Protein AF-A0A1V4ASE4-F1 (afdb_monomer_lite)

Radius of gyration: 14.8 Å; chains: 1; bounding box: 44×21×40 Å

pLDDT: mean 83.57, std 18.31, range [42.22, 98.0]

InterPro domains:
  IPR011990 Tetratricopeptide-like helical domain superfamily [G3DSA:1.25.40.10] (4-70)
  IPR011990 Tetratricopeptide-like helical domain superfamily [SSF48452] (4-63)
  IPR019734 Tetratricopeptide repeat [PF00515] (16-48)
  IPR019734 Tetratricopeptide repeat [PS50005] (15-48)
  IPR019734 Tetratricopeptide repeat [SM00028] (15-48)
  IPR050498 Photosystem I assembly protein Ycf3 [PTHR44858] (5-63)

Structure (mmCIF, N/CA/C/O backbone):
data_AF-A0A1V4ASE4-F1
#
_entry.id   AF-A0A1V4ASE4-F1
#
loop_
_atom_site.group_PDB
_atom_site.id
_atom_site.type_symbol
_atom_site.label_atom_id
_atom_site.label_alt_id
_atom_site.label_comp_id
_atom_site.label_asym_id
_atom_site.label_entity_id
_atom_site.label_seq_id
_atom_site.pdbx_PDB_ins_code
_atom_site.Cartn_x
_atom_site.Cartn_y
_atom_site.Cartn_z
_atom_site.occupancy
_atom_site.B_iso_or_equiv
_atom_site.auth_seq_id
_atom_site.auth_comp_id
_atom_site.auth_asym_id
_atom_site.auth_atom_id
_atom_site.pdbx_PDB_model_num
ATOM 1 N N . MET A 1 1 ? 29.303 13.406 -11.509 1.00 42.22 1 MET A N 1
ATOM 2 C CA . MET A 1 1 ? 28.836 12.033 -11.224 1.00 42.22 1 MET A CA 1
ATOM 3 C C . MET A 1 1 ? 27.541 12.153 -10.424 1.00 42.22 1 MET A C 1
ATOM 5 O O . MET A 1 1 ? 27.586 12.281 -9.209 1.00 42.22 1 MET A O 1
ATOM 9 N N . LEU A 1 2 ? 26.394 12.273 -11.101 1.00 45.94 2 LEU A N 1
ATOM 10 C CA . LEU A 1 2 ? 25.095 12.248 -10.419 1.00 45.94 2 LEU A CA 1
ATOM 11 C C . LEU A 1 2 ? 24.900 10.816 -9.903 1.00 45.94 2 LEU A C 1
ATOM 13 O O . LEU A 1 2 ? 25.083 9.887 -10.693 1.00 45.94 2 LEU A O 1
ATOM 17 N N . PRO A 1 3 ? 24.619 10.603 -8.607 1.00 47.94 3 PRO A N 1
ATOM 18 C CA . PRO A 1 3 ? 24.462 9.262 -8.081 1.00 47.94 3 PRO A CA 1
ATOM 19 C C . PRO A 1 3 ? 23.298 8.625 -8.829 1.00 47.94 3 PRO A C 1
ATOM 21 O O . PRO A 1 3 ? 22.219 9.212 -8.914 1.00 47.94 3 PRO A O 1
ATOM 24 N N . LEU A 1 4 ? 23.547 7.443 -9.386 1.00 45.91 4 LEU A N 1
ATOM 25 C CA . LEU A 1 4 ? 22.564 6.504 -9.910 1.00 45.91 4 LEU A CA 1
ATOM 26 C C . LEU A 1 4 ? 21.580 6.161 -8.784 1.00 45.91 4 LEU A C 1
ATOM 28 O O . LEU A 1 4 ? 21.634 5.084 -8.193 1.00 45.91 4 LEU A O 1
ATOM 32 N N . LYS A 1 5 ? 20.702 7.105 -8.428 1.00 45.88 5 LYS A N 1
ATOM 33 C CA . LYS A 1 5 ? 19.582 6.909 -7.518 1.00 45.88 5 LYS A CA 1
ATOM 34 C C . LYS A 1 5 ? 18.585 6.042 -8.273 1.00 45.88 5 LYS A C 1
ATOM 36 O O . LYS A 1 5 ? 17.581 6.501 -8.794 1.00 45.88 5 LYS A O 1
ATOM 41 N N . LYS A 1 6 ? 18.922 4.755 -8.311 1.00 51.47 6 LYS A N 1
ATOM 42 C CA . LYS A 1 6 ? 17.973 3.665 -8.205 1.00 51.47 6 LYS A CA 1
ATOM 43 C C . LYS A 1 6 ? 16.869 3.703 -9.265 1.00 51.47 6 LYS A C 1
ATOM 45 O O . LYS A 1 6 ? 15.716 3.447 -8.959 1.00 51.47 6 LYS A O 1
ATOM 50 N N . THR A 1 7 ? 17.235 3.875 -10.532 1.00 45.09 7 THR A N 1
ATOM 51 C CA . THR A 1 7 ? 16.467 3.349 -11.677 1.00 45.09 7 THR A CA 1
ATOM 52 C C . THR A 1 7 ? 16.580 1.821 -11.744 1.00 45.09 7 THR A C 1
ATOM 54 O O . THR A 1 7 ? 16.728 1.224 -12.805 1.00 45.09 7 THR A O 1
ATOM 57 N N . VAL A 1 8 ? 16.503 1.153 -10.589 1.00 53.47 8 VAL A N 1
ATOM 58 C CA . VAL A 1 8 ? 16.170 -0.264 -10.543 1.00 53.47 8 VAL A CA 1
ATOM 59 C C . VAL A 1 8 ? 14.655 -0.303 -10.687 1.00 53.47 8 VAL A C 1
ATOM 61 O O . VAL A 1 8 ? 13.925 -0.477 -9.718 1.00 53.47 8 VAL A O 1
ATOM 64 N N . SER A 1 9 ? 14.178 -0.041 -11.901 1.00 53.19 9 SER A N 1
ATOM 65 C CA . SER A 1 9 ? 12.802 -0.308 -12.294 1.00 53.19 9 SER A CA 1
ATOM 66 C C . SER A 1 9 ? 12.648 -1.827 -12.323 1.00 53.19 9 SER A C 1
ATOM 68 O O . SER A 1 9 ? 12.736 -2.458 -13.374 1.00 53.19 9 SER A O 1
ATOM 70 N N . ILE A 1 10 ? 12.526 -2.434 -11.138 1.00 56.53 10 ILE A N 1
ATOM 71 C CA . ILE A 1 10 ? 12.145 -3.837 -11.014 1.00 56.53 10 ILE A CA 1
ATOM 72 C C . ILE A 1 10 ? 10.744 -3.912 -11.604 1.00 56.53 10 ILE A C 1
ATOM 74 O O . ILE A 1 10 ? 9.876 -3.144 -11.201 1.00 56.53 10 ILE A O 1
ATOM 78 N N . ASN A 1 11 ? 10.594 -4.769 -12.614 1.00 63.03 11 ASN A N 1
ATOM 79 C CA . ASN A 1 11 ? 9.411 -4.952 -13.451 1.00 63.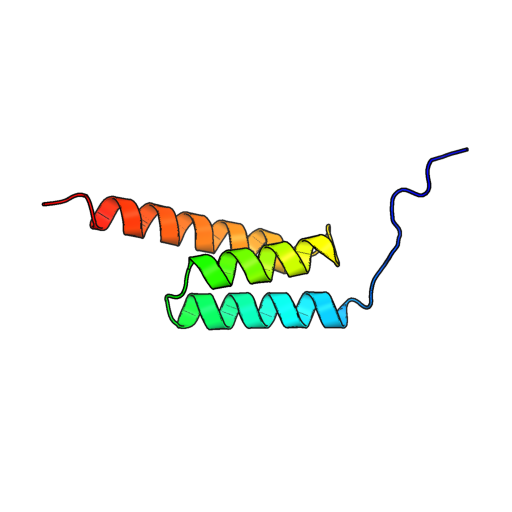03 11 ASN A CA 1
ATOM 80 C C . ASN A 1 11 ? 8.111 -4.457 -12.764 1.00 63.03 11 ASN A C 1
ATOM 82 O O . ASN A 1 11 ? 7.712 -5.059 -11.761 1.00 63.03 11 ASN A O 1
ATOM 86 N N . PRO A 1 12 ? 7.464 -3.387 -13.276 1.00 67.38 12 PRO A N 1
ATOM 87 C CA . PRO A 1 12 ? 6.276 -2.767 -12.674 1.00 67.38 12 PRO A CA 1
ATOM 88 C C . PRO A 1 12 ? 5.176 -3.767 -12.300 1.00 67.38 12 PRO A C 1
ATOM 90 O O . PRO A 1 12 ? 4.468 -3.579 -11.315 1.00 67.38 12 PRO A O 1
ATOM 93 N N . GLN A 1 13 ? 5.116 -4.887 -13.021 1.00 76.50 13 GLN A N 1
ATOM 94 C CA . GLN A 1 13 ? 4.205 -5.995 -12.765 1.00 76.50 13 GLN A CA 1
ATOM 95 C C . GLN A 1 13 ? 4.328 -6.598 -11.352 1.00 76.50 13 GLN A C 1
ATOM 97 O O . GLN A 1 13 ? 3.331 -7.056 -10.798 1.00 76.50 13 GLN A O 1
ATOM 102 N N . PHE A 1 14 ? 5.516 -6.583 -10.733 1.00 82.81 14 PHE A N 1
ATOM 103 C CA . PHE A 1 14 ? 5.667 -7.028 -9.343 1.00 82.81 14 PHE A CA 1
ATOM 104 C C . PHE A 1 14 ? 5.083 -6.016 -8.357 1.00 82.81 14 PHE A C 1
ATOM 106 O O . PHE A 1 14 ? 4.451 -6.424 -7.386 1.00 82.81 14 PHE A O 1
ATOM 113 N N . SER A 1 15 ? 5.251 -4.713 -8.608 1.00 89.81 15 SER A N 1
ATOM 114 C CA . SER A 1 15 ? 4.639 -3.667 -7.780 1.00 89.81 15 SER A CA 1
ATOM 115 C C . SER A 1 15 ? 3.109 -3.765 -7.830 1.00 89.81 15 SER A C 1
ATOM 117 O O . SER A 1 15 ? 2.470 -3.834 -6.781 1.00 89.81 15 SER A O 1
ATOM 119 N N . ASP A 1 16 ? 2.537 -3.942 -9.027 1.00 91.81 16 ASP A N 1
ATOM 120 C CA . ASP A 1 16 ? 1.095 -4.155 -9.216 1.00 91.81 16 ASP A CA 1
ATOM 121 C C . ASP A 1 16 ? 0.577 -5.401 -8.470 1.00 91.81 16 ASP A C 1
ATOM 123 O O . ASP A 1 16 ? -0.520 -5.388 -7.904 1.00 91.81 16 ASP A O 1
ATOM 127 N N . ALA A 1 17 ? 1.355 -6.489 -8.433 1.00 94.19 17 ALA A N 1
ATOM 128 C CA . ALA A 1 17 ? 0.986 -7.696 -7.694 1.00 94.19 17 ALA A CA 1
ATOM 129 C C . ALA A 1 17 ? 0.894 -7.433 -6.182 1.00 94.19 17 ALA A C 1
ATOM 131 O O . ALA A 1 17 ? -0.104 -7.793 -5.553 1.00 94.19 17 ALA A O 1
ATOM 132 N N . TYR A 1 18 ? 1.889 -6.753 -5.607 1.00 96.00 18 TYR A N 1
ATOM 133 C CA . TYR A 1 18 ? 1.874 -6.366 -4.195 1.00 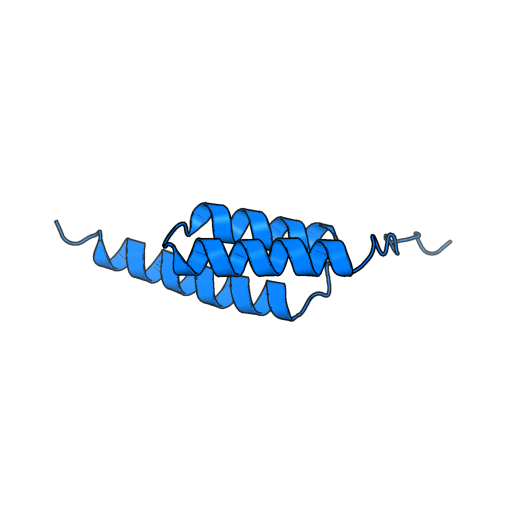96.00 18 TYR A CA 1
ATOM 134 C C . TYR A 1 18 ? 0.770 -5.347 -3.875 1.00 96.00 18 TYR A C 1
ATOM 136 O O . TYR A 1 18 ? 0.138 -5.448 -2.821 1.00 96.00 18 TYR A O 1
ATOM 144 N N . TYR A 1 19 ? 0.467 -4.425 -4.795 1.00 96.75 19 TYR A N 1
ATOM 145 C CA . TYR A 1 19 ? -0.695 -3.543 -4.685 1.00 96.75 19 TYR A CA 1
ATOM 146 C C . TYR A 1 19 ? -2.000 -4.344 -4.590 1.00 96.75 19 TYR A C 1
ATOM 148 O O . TYR A 1 19 ? -2.785 -4.158 -3.655 1.00 96.75 19 TYR A O 1
ATOM 156 N N . ASN A 1 20 ? -2.207 -5.293 -5.507 1.00 96.62 20 ASN A N 1
ATOM 157 C CA . ASN A 1 20 ? -3.401 -6.135 -5.522 1.00 96.62 20 ASN A CA 1
ATOM 158 C C . ASN A 1 20 ? -3.519 -6.984 -4.249 1.00 96.62 20 ASN A C 1
ATOM 160 O O . ASN A 1 20 ? -4.608 -7.078 -3.680 1.00 96.62 20 ASN A O 1
ATOM 164 N N . MET A 1 21 ? -2.409 -7.546 -3.754 1.00 96.44 21 MET A N 1
ATOM 165 C CA . MET A 1 21 ? -2.375 -8.233 -2.457 1.00 96.44 21 MET A CA 1
ATOM 166 C C . MET A 1 21 ? -2.805 -7.300 -1.322 1.00 96.44 21 MET A C 1
ATOM 168 O O . MET A 1 21 ? -3.652 -7.673 -0.512 1.00 96.44 21 MET A O 1
ATOM 172 N N . GLY A 1 22 ? -2.292 -6.067 -1.297 1.00 97.12 22 GLY A N 1
ATOM 173 C CA . GLY A 1 22 ? -2.672 -5.058 -0.311 1.00 97.12 22 GLY A CA 1
ATOM 174 C C . GLY A 1 22 ? -4.172 -4.762 -0.307 1.00 97.12 22 GLY A C 1
ATOM 175 O O . GLY A 1 22 ? -4.803 -4.739 0.750 1.00 97.12 22 GLY A O 1
ATOM 176 N N . VAL A 1 23 ? -4.769 -4.617 -1.491 1.00 96.81 23 VAL A N 1
ATOM 177 C CA . VAL A 1 23 ? -6.218 -4.424 -1.648 1.00 96.81 23 VAL A CA 1
ATOM 178 C C . VAL A 1 23 ? -7.008 -5.638 -1.150 1.00 96.81 23 VAL A C 1
ATOM 180 O O . VAL A 1 23 ? -8.019 -5.466 -0.468 1.00 96.81 23 VAL A O 1
ATOM 183 N N . VAL A 1 24 ? -6.568 -6.861 -1.459 1.00 97.69 24 VAL A N 1
ATOM 184 C CA . VAL A 1 24 ? -7.227 -8.094 -0.993 1.00 97.69 24 VAL A CA 1
ATOM 185 C C . VAL A 1 24 ? -7.166 -8.208 0.531 1.00 97.69 24 VAL A C 1
ATOM 187 O O . VAL A 1 24 ? -8.197 -8.432 1.163 1.00 97.69 24 VAL A O 1
ATOM 190 N N . TYR A 1 25 ? -6.002 -7.973 1.141 1.00 98.00 25 TYR A N 1
ATOM 191 C CA . TYR A 1 25 ? -5.868 -7.973 2.598 1.00 98.00 25 TYR A CA 1
ATOM 192 C C . TYR A 1 25 ? -6.739 -6.903 3.260 1.00 98.00 25 TYR A C 1
ATOM 194 O O . TYR A 1 25 ? -7.395 -7.186 4.263 1.00 98.00 25 TYR A O 1
ATOM 202 N N . ALA A 1 26 ? -6.818 -5.700 2.681 1.00 95.19 26 ALA A N 1
ATOM 203 C CA . ALA A 1 26 ? -7.682 -4.638 3.192 1.00 95.19 26 ALA A CA 1
ATOM 204 C C . ALA A 1 26 ? -9.167 -5.038 3.152 1.00 95.19 26 ALA A C 1
ATOM 206 O O . ALA A 1 26 ? -9.884 -4.820 4.128 1.00 95.19 26 ALA A O 1
ATOM 207 N N . LYS A 1 27 ? -9.620 -5.678 2.063 1.00 94.94 27 LYS A N 1
ATOM 208 C CA . LYS A 1 27 ? -10.990 -6.215 1.946 1.00 94.94 27 LYS A CA 1
ATOM 209 C C . LYS A 1 27 ? -11.282 -7.313 2.970 1.00 94.94 27 LYS A C 1
ATOM 211 O O . LYS A 1 27 ? -12.400 -7.388 3.465 1.00 94.94 27 LYS A O 1
ATOM 216 N N . ASN A 1 28 ? -10.274 -8.101 3.334 1.00 95.12 28 ASN A N 1
ATOM 217 C CA . ASN A 1 28 ? -10.370 -9.125 4.375 1.00 95.12 28 ASN A CA 1
ATOM 218 C C . ASN A 1 28 ? -10.184 -8.568 5.800 1.00 95.12 28 ASN A C 1
ATOM 220 O O . ASN A 1 28 ? -10.033 -9.342 6.742 1.00 95.12 28 ASN A O 1
ATOM 224 N N . ASN A 1 29 ? -10.164 -7.240 5.977 1.00 93.31 29 ASN A N 1
ATOM 225 C CA . ASN A 1 29 ? -9.911 -6.566 7.255 1.00 93.31 29 ASN A CA 1
ATOM 226 C C . ASN A 1 29 ? -8.539 -6.902 7.889 1.00 93.31 29 ASN A C 1
ATOM 228 O O . ASN A 1 29 ? -8.299 -6.643 9.068 1.00 93.31 29 ASN A O 1
ATOM 232 N N . GLN A 1 30 ? -7.605 -7.443 7.103 1.00 96.69 30 GLN A N 1
ATOM 233 C CA . GLN A 1 30 ? -6.229 -7.745 7.502 1.00 96.69 30 GLN A CA 1
ATOM 234 C C . GLN A 1 30 ? -5.352 -6.505 7.284 1.00 96.69 30 GLN A C 1
ATOM 236 O O . GLN A 1 30 ? -4.469 -6.470 6.428 1.00 96.69 30 GLN A O 1
ATOM 241 N N . ILE A 1 31 ? -5.638 -5.450 8.049 1.00 95.38 31 ILE A N 1
ATOM 242 C CA . ILE A 1 31 ? -5.096 -4.099 7.841 1.00 95.38 31 ILE A CA 1
ATOM 243 C C . ILE A 1 31 ? -3.561 -4.051 7.876 1.00 95.38 31 ILE A C 1
ATOM 245 O O . ILE A 1 31 ? -2.954 -3.364 7.056 1.00 95.38 31 ILE A O 1
ATOM 249 N N . ASP A 1 32 ? -2.913 -4.787 8.778 1.00 95.56 32 ASP A N 1
ATOM 250 C CA . ASP A 1 32 ? -1.449 -4.768 8.883 1.00 95.56 32 ASP A CA 1
ATOM 251 C C . ASP A 1 32 ? -0.759 -5.452 7.692 1.00 95.56 32 ASP A C 1
ATOM 253 O O . ASP A 1 32 ? 0.232 -4.934 7.175 1.00 95.56 32 ASP A O 1
ATOM 257 N N . GLU A 1 33 ? -1.309 -6.563 7.195 1.00 97.56 33 GLU A N 1
ATOM 258 C CA . GLU A 1 33 ? -0.793 -7.245 5.997 1.00 97.56 33 GLU A CA 1
ATOM 259 C C . GLU A 1 33 ? -1.033 -6.424 4.725 1.00 97.56 33 GLU A C 1
ATOM 261 O O . GLU A 1 33 ? -0.194 -6.402 3.818 1.00 97.56 33 GLU A O 1
ATOM 266 N N . ALA A 1 34 ? -2.134 -5.665 4.691 1.00 97.75 34 ALA A N 1
ATOM 267 C CA . ALA A 1 34 ? -2.401 -4.713 3.623 1.00 97.75 34 ALA A CA 1
ATOM 268 C C . ALA A 1 34 ? -1.318 -3.624 3.551 1.00 97.75 34 ALA A C 1
ATOM 270 O O . ALA A 1 34 ? -0.788 -3.343 2.474 1.00 97.75 34 ALA A O 1
ATOM 271 N N . ILE A 1 35 ? -0.937 -3.061 4.705 1.00 97.50 35 ILE A N 1
ATOM 272 C CA . ILE A 1 35 ? 0.124 -2.049 4.802 1.00 97.50 35 ILE A CA 1
ATOM 273 C C . ILE A 1 35 ? 1.466 -2.627 4.347 1.00 97.50 35 ILE A C 1
ATOM 275 O O . ILE A 1 35 ? 2.126 -2.015 3.510 1.00 97.50 35 ILE A O 1
ATOM 279 N N . LYS A 1 36 ? 1.855 -3.809 4.846 1.00 97.69 36 LYS A N 1
ATOM 280 C CA . LYS A 1 36 ? 3.120 -4.462 4.460 1.00 97.69 36 LYS A CA 1
ATOM 281 C C . LYS A 1 36 ? 3.202 -4.704 2.953 1.00 97.69 36 LYS A C 1
ATOM 283 O O . LYS A 1 36 ? 4.235 -4.441 2.341 1.00 97.69 36 LYS A O 1
ATOM 288 N N . SER A 1 37 ? 2.107 -5.167 2.348 1.00 97.38 37 SER A N 1
ATOM 289 C CA . SER A 1 37 ? 2.046 -5.432 0.907 1.00 97.38 37 SER A CA 1
ATOM 290 C C . SER A 1 37 ? 2.230 -4.148 0.095 1.00 97.38 37 SER A C 1
ATOM 292 O O . SER A 1 37 ? 3.056 -4.104 -0.810 1.00 97.38 37 SER A O 1
ATOM 294 N N . LEU A 1 38 ? 1.551 -3.060 0.463 1.00 97.00 38 LEU A N 1
ATOM 295 C CA . LEU A 1 38 ? 1.682 -1.782 -0.245 1.00 97.00 38 LEU A CA 1
ATOM 296 C C . LEU A 1 38 ? 3.039 -1.108 -0.024 1.00 97.00 38 LEU A C 1
ATOM 298 O O . LEU A 1 38 ? 3.581 -0.500 -0.942 1.00 97.00 38 LEU A O 1
ATOM 302 N N . GLN A 1 39 ? 3.634 -1.255 1.160 1.00 96.50 39 GLN A N 1
ATOM 303 C CA . GLN A 1 39 ? 5.017 -0.832 1.390 1.00 96.50 39 GLN A CA 1
ATOM 304 C C . GLN A 1 39 ? 5.975 -1.584 0.465 1.00 96.50 39 GLN A C 1
ATOM 306 O O . GLN A 1 39 ? 6.856 -0.965 -0.128 1.00 96.50 39 GLN A O 1
ATOM 311 N N . LYS A 1 40 ? 5.759 -2.890 0.255 1.00 94.25 40 LYS A N 1
ATOM 312 C CA . LYS A 1 40 ? 6.559 -3.668 -0.693 1.00 94.25 40 LYS A CA 1
ATOM 313 C C . LYS A 1 40 ? 6.365 -3.210 -2.138 1.00 94.25 40 LYS A C 1
ATOM 315 O O . LYS A 1 40 ? 7.342 -3.121 -2.878 1.00 94.25 40 LYS A O 1
ATOM 320 N N . ALA A 1 41 ? 5.138 -2.859 -2.525 1.00 94.50 41 ALA A N 1
ATOM 321 C CA . ALA A 1 41 ? 4.860 -2.269 -3.833 1.00 94.50 41 ALA A CA 1
ATOM 322 C C . ALA A 1 41 ? 5.653 -0.967 -4.051 1.00 94.50 41 ALA A C 1
ATOM 324 O O . ALA A 1 41 ? 6.251 -0.797 -5.115 1.00 94.50 41 ALA A O 1
ATOM 325 N N . LEU A 1 42 ? 5.743 -0.111 -3.026 1.00 93.06 42 LEU A N 1
ATOM 326 C CA . LEU A 1 42 ? 6.509 1.141 -3.053 1.00 93.06 42 LEU A CA 1
ATOM 327 C C . LEU A 1 42 ? 8.030 0.953 -2.955 1.00 93.06 42 LEU A C 1
ATOM 329 O O . LEU A 1 42 ? 8.784 1.771 -3.473 1.00 93.06 42 LEU A O 1
ATOM 333 N N . GLU A 1 43 ? 8.517 -0.120 -2.330 1.00 91.31 43 GLU A N 1
ATOM 334 C CA . GLU A 1 43 ? 9.942 -0.474 -2.390 1.00 91.31 43 GLU A CA 1
ATOM 335 C C . GLU A 1 43 ? 10.386 -0.813 -3.821 1.00 91.31 43 GLU A C 1
ATOM 337 O O . GLU A 1 43 ? 11.528 -0.529 -4.193 1.00 91.31 43 GLU A O 1
ATOM 342 N N . LEU A 1 44 ? 9.491 -1.424 -4.607 1.00 88.50 44 LEU A N 1
ATOM 343 C CA . LEU A 1 44 ? 9.731 -1.823 -5.997 1.00 88.50 44 LEU A CA 1
ATOM 344 C C . LEU A 1 44 ? 9.487 -0.681 -6.985 1.00 88.50 44 LEU A C 1
ATOM 346 O O . LEU A 1 44 ? 10.280 -0.484 -7.903 1.00 88.50 44 LEU A O 1
ATOM 350 N N . ASN A 1 45 ? 8.407 0.075 -6.787 1.00 88.88 45 ASN A N 1
ATOM 351 C CA . ASN A 1 45 ? 8.093 1.281 -7.540 1.00 88.88 45 ASN A CA 1
ATOM 352 C C . ASN A 1 45 ? 7.751 2.425 -6.572 1.00 88.88 45 ASN A C 1
ATOM 354 O O . ASN A 1 45 ? 6.586 2.604 -6.212 1.00 88.88 45 ASN 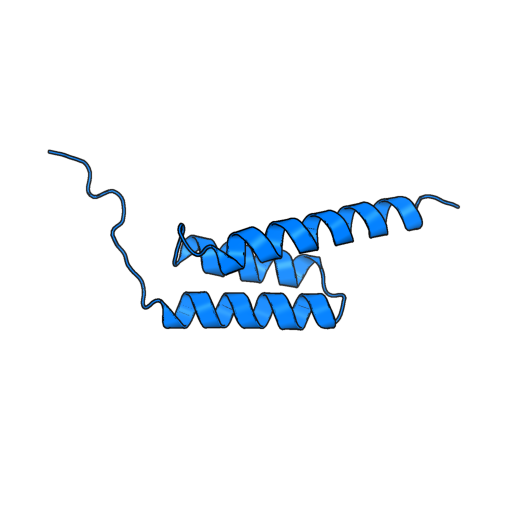A O 1
ATOM 358 N N . PRO A 1 46 ? 8.744 3.242 -6.179 1.00 90.25 46 PRO A N 1
ATOM 359 C CA . PRO A 1 46 ? 8.531 4.360 -5.258 1.00 90.25 46 PRO A CA 1
ATOM 360 C C . PRO A 1 46 ? 7.519 5.404 -5.744 1.00 90.25 46 PRO A C 1
ATOM 362 O O . PRO A 1 46 ? 6.985 6.159 -4.930 1.00 90.25 46 PRO A O 1
ATOM 365 N N . ASN A 1 47 ? 7.257 5.438 -7.054 1.00 88.62 47 ASN A N 1
ATOM 366 C CA . ASN A 1 47 ? 6.351 6.377 -7.709 1.00 88.62 47 ASN A CA 1
ATOM 367 C C . ASN A 1 47 ? 5.005 5.726 -8.086 1.00 88.62 47 ASN A C 1
ATOM 369 O O . ASN A 1 47 ? 4.311 6.240 -8.957 1.00 88.62 47 ASN A O 1
ATOM 373 N N . ASP A 1 48 ? 4.638 4.579 -7.500 1.00 88.69 48 ASP A N 1
ATOM 374 C CA . ASP A 1 48 ? 3.309 4.000 -7.720 1.00 88.69 48 ASP A CA 1
ATOM 375 C C . ASP A 1 48 ? 2.227 4.791 -6.965 1.00 88.69 48 ASP A C 1
ATOM 377 O O . ASP A 1 48 ? 1.972 4.584 -5.772 1.00 88.69 48 ASP A O 1
ATOM 381 N N . ASP A 1 49 ? 1.561 5.686 -7.692 1.00 93.50 49 ASP A N 1
ATOM 382 C CA . ASP A 1 49 ? 0.470 6.523 -7.191 1.00 93.50 49 ASP A CA 1
ATOM 383 C C . ASP A 1 49 ? -0.669 5.702 -6.566 1.00 93.50 49 ASP A C 1
ATOM 385 O O . ASP A 1 49 ? -1.279 6.126 -5.577 1.00 93.50 49 ASP A O 1
ATOM 389 N N . LYS A 1 50 ? -0.951 4.502 -7.099 1.00 94.44 50 LYS A N 1
ATOM 390 C CA . LYS A 1 50 ? -2.030 3.644 -6.588 1.00 94.44 50 LYS A CA 1
ATOM 391 C C . LYS A 1 50 ? -1.698 3.130 -5.194 1.00 94.44 50 LYS A C 1
ATOM 393 O O . LYS A 1 50 ? -2.569 3.133 -4.320 1.00 94.44 50 LYS A O 1
ATOM 398 N N . SER A 1 51 ? -0.450 2.718 -4.975 1.00 95.06 51 SER A N 1
ATOM 399 C CA . SER A 1 51 ? 0.008 2.228 -3.676 1.00 95.06 51 SER A CA 1
ATOM 400 C C . SER A 1 51 ? 0.052 3.329 -2.618 1.00 95.06 51 SER A C 1
ATOM 402 O O . SER A 1 51 ? -0.391 3.099 -1.490 1.00 95.06 51 SER A O 1
ATOM 404 N N . HIS A 1 52 ? 0.481 4.544 -2.979 1.00 96.75 52 HIS A N 1
ATOM 405 C CA . HIS A 1 52 ? 0.411 5.707 -2.081 1.00 96.75 52 HIS A CA 1
ATOM 406 C C . HIS A 1 52 ? -1.027 6.028 -1.670 1.00 96.75 52 HIS A C 1
ATOM 408 O O . HIS A 1 52 ? -1.321 6.172 -0.479 1.00 96.75 52 HIS A O 1
ATOM 414 N N . PHE A 1 53 ? -1.945 6.089 -2.639 1.00 97.44 53 PHE A N 1
ATOM 415 C CA . PHE A 1 53 ? -3.356 6.354 -2.365 1.00 97.44 53 PHE A CA 1
ATOM 416 C C . PHE A 1 53 ? -3.976 5.275 -1.465 1.00 97.44 53 PHE A C 1
ATOM 418 O O . PHE A 1 53 ? -4.628 5.592 -0.466 1.00 97.44 53 PHE A O 1
ATOM 425 N N . ALA A 1 54 ? -3.732 3.997 -1.774 1.00 96.69 54 ALA A N 1
ATOM 426 C CA . ALA A 1 54 ? -4.250 2.880 -0.992 1.00 96.69 54 ALA A CA 1
ATOM 427 C C . ALA A 1 54 ? -3.733 2.891 0.455 1.00 96.69 54 ALA A C 1
ATOM 429 O O . ALA A 1 54 ? -4.528 2.700 1.378 1.00 96.69 54 ALA A O 1
ATOM 430 N N . LEU A 1 55 ? -2.447 3.189 0.682 1.00 96.75 55 LEU A N 1
ATOM 431 C CA . LEU A 1 55 ? -1.903 3.346 2.036 1.00 96.75 55 LEU A CA 1
ATOM 432 C C . LEU A 1 55 ? -2.607 4.462 2.806 1.00 96.75 55 LEU A C 1
ATOM 434 O O . LEU A 1 55 ? -2.964 4.266 3.967 1.00 96.75 55 LEU A O 1
ATOM 438 N N . GLY A 1 56 ? -2.856 5.609 2.169 1.00 96.62 56 GLY A N 1
ATOM 439 C CA . GLY A 1 56 ? -3.587 6.715 2.790 1.00 96.62 56 GLY A CA 1
ATOM 440 C C . GLY A 1 56 ? -4.985 6.307 3.264 1.00 96.62 56 GLY A C 1
ATOM 441 O O . GLY A 1 56 ? -5.382 6.619 4.390 1.00 96.62 56 GLY A O 1
ATOM 442 N N . VAL A 1 57 ? -5.720 5.557 2.438 1.00 95.88 57 VAL A N 1
ATOM 443 C CA . VAL A 1 57 ? -7.039 5.013 2.800 1.00 95.88 57 VAL A CA 1
ATOM 444 C C . VAL A 1 57 ? -6.923 4.019 3.958 1.00 95.88 57 VAL A C 1
ATOM 446 O O . VAL A 1 57 ? -7.651 4.130 4.947 1.00 95.88 57 VAL A O 1
ATOM 449 N N . ILE A 1 58 ? -5.979 3.083 3.883 1.00 95.56 58 ILE A N 1
ATOM 450 C CA . ILE A 1 58 ? -5.808 2.029 4.890 1.00 95.56 58 ILE A CA 1
ATOM 451 C C . ILE A 1 58 ? -5.364 2.603 6.240 1.00 95.56 58 ILE A C 1
ATOM 453 O O . ILE A 1 58 ? -5.876 2.182 7.278 1.00 95.56 58 ILE A O 1
ATOM 457 N N . TYR A 1 59 ? -4.493 3.613 6.271 1.00 95.38 59 TYR A N 1
ATOM 458 C CA . TYR A 1 59 ? -4.127 4.285 7.520 1.00 95.38 59 TYR A CA 1
ATOM 459 C C . TYR A 1 59 ? -5.313 5.009 8.163 1.00 95.38 59 TYR A C 1
ATOM 461 O O . TYR A 1 59 ? -5.456 4.982 9.389 1.00 95.38 59 TYR A O 1
ATOM 469 N N . GLN A 1 60 ? -6.206 5.602 7.365 1.00 93.81 60 GLN A N 1
ATOM 470 C CA . GLN A 1 60 ? -7.448 6.163 7.896 1.00 93.81 60 GLN A CA 1
ATOM 471 C C . GLN A 1 60 ? -8.364 5.080 8.474 1.00 93.81 60 GLN A C 1
ATOM 473 O O . GLN A 1 60 ? -8.936 5.287 9.545 1.00 93.81 60 GLN A O 1
ATOM 478 N N . MET A 1 61 ? -8.474 3.922 7.816 1.00 89.88 61 MET A N 1
ATOM 479 C CA . MET A 1 61 ? -9.227 2.777 8.341 1.00 89.88 61 MET A CA 1
ATOM 480 C C . MET A 1 61 ? -8.634 2.282 9.664 1.00 89.88 61 MET A C 1
ATOM 482 O O . MET A 1 61 ? -9.369 2.162 10.642 1.00 89.88 61 MET A O 1
ATOM 486 N N . LYS A 1 62 ? -7.308 2.094 9.735 1.00 92.12 62 LYS A N 1
ATOM 487 C CA . LYS A 1 62 ? -6.601 1.682 10.958 1.00 92.12 62 LYS A CA 1
ATOM 488 C C . LYS A 1 62 ? -6.845 2.657 12.108 1.00 92.12 62 LYS A C 1
ATOM 490 O O . LYS A 1 62 ? -7.178 2.250 13.217 1.00 92.12 62 LYS A O 1
ATOM 495 N N . ARG A 1 63 ? -6.736 3.963 11.840 1.00 92.19 63 ARG A N 1
ATOM 496 C CA . ARG A 1 63 ? -7.007 5.007 12.836 1.00 92.19 63 ARG A CA 1
ATOM 497 C C . ARG A 1 63 ? -8.455 4.956 13.327 1.00 92.19 63 ARG A C 1
ATOM 499 O O . ARG A 1 63 ? -8.677 5.044 14.530 1.00 92.19 63 ARG A O 1
ATOM 506 N N . LYS A 1 64 ? -9.433 4.817 12.425 1.00 88.69 64 LYS A N 1
ATOM 507 C CA . LYS A 1 64 ? -10.852 4.701 12.800 1.00 88.69 64 LYS A CA 1
ATOM 508 C C . LYS A 1 64 ? -11.115 3.451 13.641 1.00 88.69 64 LYS A C 1
ATOM 510 O O . LYS A 1 64 ? -11.781 3.573 14.661 1.00 88.69 64 LYS A O 1
ATOM 515 N N . ALA A 1 65 ? -10.547 2.304 13.263 1.00 83.00 65 ALA A N 1
ATOM 516 C CA . ALA A 1 65 ? -10.664 1.053 14.011 1.00 83.00 65 ALA A CA 1
ATOM 517 C C . ALA A 1 65 ? -10.116 1.185 15.445 1.00 83.00 65 ALA A C 1
ATOM 519 O O . ALA A 1 65 ? -10.779 0.788 16.404 1.00 83.00 65 ALA A O 1
ATOM 520 N N . ASN A 1 66 ? -8.958 1.836 15.602 1.00 82.31 66 ASN A N 1
ATOM 521 C CA . ASN A 1 6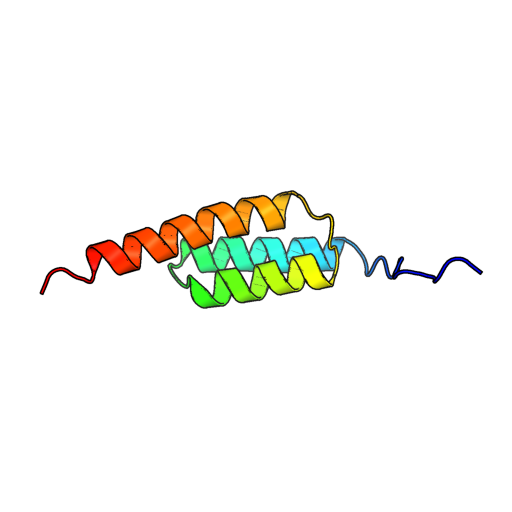6 ? -8.366 2.106 16.915 1.00 82.31 66 ASN A CA 1
ATOM 522 C C . ASN A 1 66 ? -9.239 3.042 17.770 1.00 82.31 66 ASN A C 1
ATOM 524 O O . ASN A 1 66 ? -9.333 2.863 18.979 1.00 82.31 66 ASN A O 1
ATOM 528 N N . LEU A 1 67 ? -9.903 4.026 17.152 1.00 76.38 67 LEU A N 1
ATOM 529 C CA . LEU A 1 67 ? -10.815 4.943 17.848 1.00 76.38 67 LEU A CA 1
ATOM 530 C C . LEU A 1 67 ? -12.136 4.268 18.249 1.00 76.38 67 LEU A C 1
ATOM 532 O O . LEU A 1 67 ? -12.692 4.598 19.293 1.00 76.38 67 LEU A O 1
ATOM 536 N N . SER A 1 68 ? -12.640 3.324 17.449 1.00 66.06 68 SER A N 1
ATOM 537 C CA . SER A 1 68 ? -13.838 2.543 17.788 1.00 66.06 68 SER A CA 1
ATOM 538 C C . SER A 1 68 ? -13.583 1.467 18.847 1.00 66.06 68 SER A C 1
ATOM 540 O O . SER A 1 68 ? -14.511 1.109 19.562 1.00 66.06 68 SER A O 1
ATOM 542 N N . GLY A 1 69 ? -12.343 0.980 18.973 1.00 58.97 69 GLY A N 1
ATOM 543 C CA . GLY A 1 69 ? -11.939 0.008 19.996 1.00 58.97 69 GLY A CA 1
ATOM 544 C C . GLY A 1 69 ? -11.583 0.617 21.358 1.00 58.97 69 GLY A C 1
ATOM 545 O O . GLY A 1 69 ? -11.381 -0.121 22.311 1.00 58.97 69 GLY A O 1
ATOM 546 N N . GLY A 1 70 ? -11.515 1.950 21.468 1.00 51.25 70 GLY A N 1
ATOM 547 C CA . GLY A 1 70 ? -11.188 2.671 22.706 1.00 51.25 70 GLY A CA 1
ATOM 548 C C . GLY A 1 70 ? -12.386 3.013 23.600 1.00 51.25 70 GLY A C 1
ATOM 549 O O . GLY A 1 70 ? -12.242 3.818 24.515 1.00 51.25 70 GLY A O 1
ATOM 550 N N . LYS A 1 71 ? -13.573 2.460 23.326 1.00 46.25 71 LYS A N 1
ATOM 551 C CA . LYS A 1 71 ? -14.729 2.552 24.227 1.00 46.25 71 LYS A CA 1
ATOM 552 C C . LYS A 1 71 ? -14.917 1.213 24.929 1.00 46.25 71 LYS A C 1
ATOM 554 O O . LYS A 1 71 ? -15.6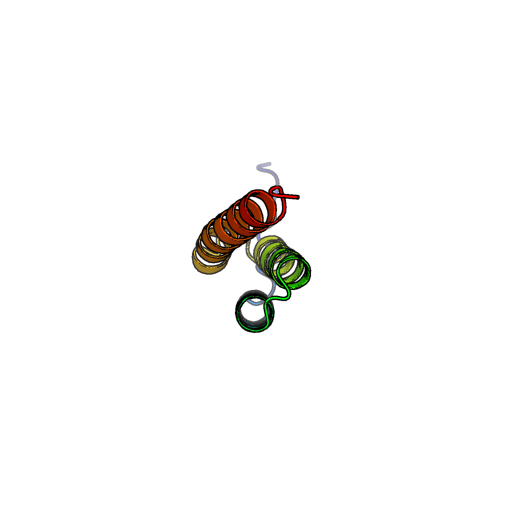69 0.357 24.469 1.00 46.25 71 LYS A O 1
ATOM 559 N N . SER A 1 72 ? -14.203 1.027 26.025 1.00 48.06 72 SER A N 1
ATOM 560 C CA . SER A 1 72 ? -14.518 0.058 27.074 1.00 48.06 72 SER A CA 1
ATOM 561 C C . SER A 1 72 ? -14.242 0.731 28.404 1.00 48.06 72 SER A C 1
ATOM 563 O O . SER A 1 72 ? -13.168 1.363 28.502 1.00 48.06 72 SER A O 1
#

Organism: NCBI:txid1004156

Sequence (72 aa):
MLPLKKTVSINPQFSDAYYNM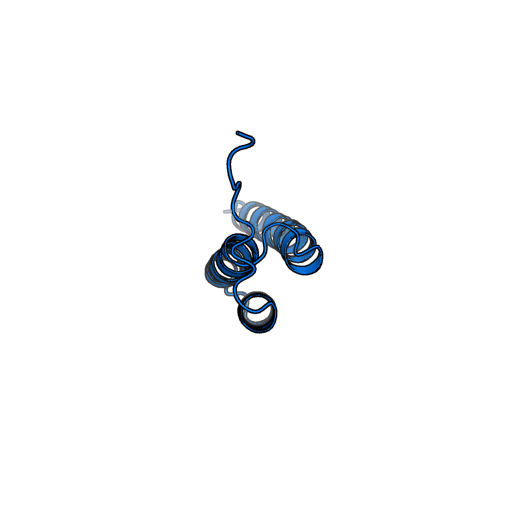GVVYAKNNQIDEAIKSLQKALELNPNDDKSHFALGVIYQMKRKANLSGGKS

Secondary structure (DSSP, 8-state):
-----------HHHHHHHHHHHHHHHHTT-HHHHHHHHHHHHHH-TT-HHHHHHHHHHHHHHHHHHHHTT--

Foldseek 3Di:
DPPPPDPLLPPLVQLVVLQVQLVVCVVVVVLVSSLVSLVVSCVNPVPPPSSVVSNVVSVVVVVVVVVVVPPD